Protein AF-D2V8F8-F1 (afdb_monomer)

pLDDT: mean 90.54, std 6.76, range [63.66, 98.12]

Secondary structure (DSSP, 8-state):
-HHHHH-S-TTT-TT-TTTTSSSPPP-----GGGHHHHHHTT--PPPS-SSHHHHHHHHHHHTTTT-TTS-HHHHHHHHHHHHHHHHHHT-SSGGGSPPHHHHHHHHHHHHTT-

InterPro domains:
  IPR011009 Protein kinase-like domain superfamily [SSF56112] (1-107)

Solvent-accessibl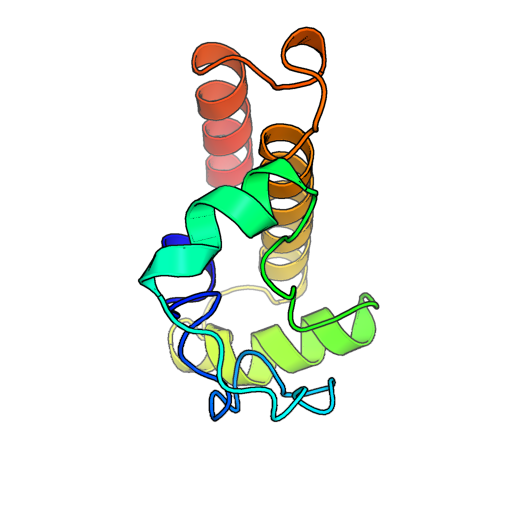e surface area (backbone atoms only — not comparable to full-atom values): 7065 Å² total; per-residue (Å²): 108,67,46,74,74,69,74,45,62,72,76,77,52,78,79,40,63,76,52,39,66,78,39,85,64,73,83,74,83,65,58,78,88,51,45,67,64,39,40,77,73,66,56,72,66,76,71,42,53,90,48,73,68,50,42,49,54,46,40,60,71,73,46,33,84,83,45,76,88,62,56,68,67,58,54,46,53,48,51,52,55,51,49,51,55,51,53,36,63,61,44,92,48,73,88,65,30,70,52,73,67,57,51,51,50,55,54,53,53,50,60,76,70,110

Organism: Naegleria gruberi (NCBI:txid5762)

Sequence (114 aa):
MYELMFEESPYLNHKSQKIYRFITPNTNTENPFNIPTKVVKGLRPTIPFSSLEEQYIWIEEFVLPREPEMDVQIVSNVFSLFIDLMIECWSGKAQERPDFGEISERLGEMLRTL

Mean predicted aligned error: 4.29 Å

Radius of gyration: 15.23 Å; Cα contacts (8 Å, |Δi|>4): 89; chains: 1; bounding box: 34×22×40 Å

Structure (mmCIF, N/CA/C/O backbone):
data_AF-D2V8F8-F1
#
_entry.id   AF-D2V8F8-F1
#
loop_
_atom_site.group_PDB
_atom_site.id
_atom_site.type_symbol
_atom_site.label_atom_id
_atom_site.label_alt_id
_atom_site.label_comp_id
_atom_site.label_asym_id
_atom_site.label_entity_id
_atom_site.label_seq_id
_atom_site.pdbx_PDB_ins_code
_atom_site.Cartn_x
_atom_site.Cartn_y
_atom_site.Cartn_z
_atom_site.occupancy
_atom_site.B_iso_or_equiv
_atom_site.auth_seq_id
_atom_site.auth_comp_id
_atom_site.auth_asym_id
_atom_site.auth_atom_id
_atom_site.pdbx_PDB_model_num
ATOM 1 N N . MET A 1 1 ? -6.043 -7.654 -0.290 1.00 81.44 1 MET A N 1
ATOM 2 C CA . MET A 1 1 ? -5.487 -6.670 -1.245 1.00 81.44 1 MET A CA 1
ATOM 3 C C . MET A 1 1 ? -4.003 -6.451 -1.002 1.00 81.44 1 MET A C 1
ATOM 5 O O . MET A 1 1 ? -3.239 -6.861 -1.854 1.00 81.44 1 MET A O 1
ATOM 9 N N . TYR A 1 2 ? -3.582 -5.943 0.164 1.00 91.25 2 TYR A N 1
ATOM 10 C CA . TYR A 1 2 ? -2.157 -5.709 0.461 1.00 91.25 2 TYR A CA 1
ATOM 11 C C . TYR A 1 2 ? -1.236 -6.914 0.227 1.00 91.25 2 TYR A C 1
ATOM 13 O O . TYR A 1 2 ? -0.286 -6.817 -0.538 1.00 91.25 2 TYR A O 1
ATOM 21 N N . GLU A 1 3 ? -1.528 -8.049 0.872 1.00 86.50 3 GLU A N 1
ATOM 22 C CA . GLU A 1 3 ? -0.680 -9.247 0.791 1.00 86.50 3 GLU A CA 1
ATOM 23 C C . GLU A 1 3 ? -0.543 -9.754 -0.648 1.00 86.50 3 GLU A C 1
ATOM 25 O O . GLU A 1 3 ? 0.526 -10.198 -1.036 1.00 86.50 3 GLU A O 1
ATOM 30 N N . LEU A 1 4 ? -1.594 -9.608 -1.461 1.00 84.88 4 LEU A N 1
ATOM 31 C CA . LEU A 1 4 ? -1.564 -9.981 -2.876 1.00 84.88 4 LEU A CA 1
ATOM 32 C C . LEU A 1 4 ? -0.686 -9.033 -3.699 1.00 84.88 4 LEU A C 1
ATOM 34 O O . LEU A 1 4 ? 0.030 -9.486 -4.578 1.00 84.88 4 LEU A O 1
ATOM 38 N N . MET A 1 5 ? -0.736 -7.730 -3.414 1.00 88.12 5 MET A N 1
ATOM 39 C CA . MET A 1 5 ? 0.022 -6.721 -4.155 1.00 88.12 5 MET A CA 1
ATOM 40 C C . MET A 1 5 ? 1.518 -6.767 -3.833 1.00 88.12 5 MET A C 1
ATOM 42 O O . MET A 1 5 ? 2.360 -6.709 -4.724 1.00 88.12 5 MET A O 1
ATOM 46 N N . PHE A 1 6 ? 1.860 -6.844 -2.547 1.00 90.75 6 PHE A N 1
ATOM 47 C CA . PHE A 1 6 ? 3.252 -6.782 -2.110 1.00 90.75 6 PHE A CA 1
ATOM 48 C C . PHE A 1 6 ? 3.886 -8.158 -1.901 1.00 90.75 6 PHE A C 1
ATOM 50 O O . PHE A 1 6 ? 5.109 -8.223 -1.778 1.00 90.75 6 PHE A O 1
ATOM 57 N N . GLU A 1 7 ? 3.099 -9.239 -1.927 1.00 86.56 7 GLU A N 1
ATOM 58 C CA . GLU A 1 7 ? 3.531 -10.625 -1.668 1.00 86.56 7 GLU A CA 1
ATOM 59 C C . GLU A 1 7 ? 4.184 -10.794 -0.286 1.00 86.56 7 GLU A C 1
ATOM 61 O O . GLU A 1 7 ? 5.115 -11.574 -0.099 1.00 86.56 7 GLU A O 1
ATOM 66 N N . GLU A 1 8 ? 3.723 -10.009 0.688 1.00 87.50 8 GLU A N 1
ATOM 67 C CA . GLU A 1 8 ? 4.360 -9.857 1.993 1.00 87.50 8 GLU A CA 1
ATOM 68 C C . GLU A 1 8 ? 3.338 -9.852 3.129 1.00 87.50 8 GLU A C 1
ATOM 70 O O . GLU A 1 8 ? 2.219 -9.349 2.995 1.00 87.50 8 GLU A O 1
ATOM 75 N N . SER A 1 9 ? 3.759 -10.363 4.289 1.00 85.38 9 SER A N 1
ATOM 76 C CA . SER A 1 9 ? 2.952 -10.354 5.512 1.00 85.38 9 SER A CA 1
ATOM 77 C C . SER A 1 9 ? 2.990 -8.966 6.182 1.00 85.38 9 SER A C 1
ATOM 79 O O . SER A 1 9 ? 4.001 -8.632 6.810 1.00 85.38 9 SER A O 1
ATOM 81 N N . PRO A 1 10 ? 1.896 -8.174 6.144 1.00 79.81 10 PRO A N 1
ATOM 82 C CA . PRO A 1 10 ? 1.893 -6.725 6.412 1.00 79.81 10 PRO A CA 1
ATOM 83 C C . PRO A 1 10 ? 2.366 -6.273 7.802 1.00 79.81 10 PRO A C 1
ATOM 85 O O . PRO A 1 10 ? 2.692 -5.104 7.987 1.00 79.81 10 PRO A O 1
ATOM 88 N N . TYR A 1 11 ? 2.362 -7.168 8.790 1.00 82.94 11 TYR A N 1
ATOM 89 C CA . TYR A 1 11 ? 2.635 -6.836 10.195 1.00 82.94 11 TYR A CA 1
ATOM 90 C C . TYR A 1 11 ? 3.705 -7.714 10.843 1.00 82.94 11 TYR A C 1
ATOM 92 O O . TYR A 1 11 ? 4.055 -7.491 11.997 1.00 82.94 11 TYR A O 1
ATOM 100 N N . LEU A 1 12 ? 4.181 -8.741 10.136 1.00 80.81 12 LEU A N 1
ATOM 101 C CA . LEU A 1 12 ? 5.026 -9.788 10.719 1.00 80.81 12 LEU A CA 1
ATOM 102 C C . LEU A 1 12 ? 6.437 -9.807 10.130 1.00 80.81 12 LEU A C 1
ATOM 104 O O . LEU A 1 12 ? 7.332 -10.408 10.724 1.00 80.81 12 LEU A O 1
ATOM 108 N N . ASN A 1 13 ? 6.662 -9.141 8.993 1.00 82.62 13 ASN A N 1
ATOM 109 C CA . ASN A 1 13 ? 7.948 -9.168 8.307 1.00 82.62 13 ASN A CA 1
ATOM 110 C C . ASN A 1 13 ? 8.712 -7.838 8.389 1.00 82.62 13 ASN A C 1
ATOM 112 O O . ASN A 1 13 ? 8.927 -7.167 7.385 1.00 82.62 13 ASN A O 1
ATOM 116 N N . HIS A 1 14 ? 9.211 -7.489 9.579 1.00 82.38 14 HIS A N 1
ATOM 117 C CA . HIS A 1 14 ? 10.027 -6.279 9.802 1.00 82.38 14 HIS A CA 1
ATOM 118 C C . HIS A 1 14 ? 11.397 -6.285 9.095 1.00 82.38 14 HIS A C 1
ATOM 120 O O . HIS A 1 14 ? 12.125 -5.297 9.152 1.00 82.38 14 HIS A O 1
ATOM 126 N N . LYS A 1 15 ? 11.785 -7.406 8.473 1.00 85.56 15 LYS A N 1
ATOM 127 C CA . LYS A 1 15 ? 13.062 -7.563 7.761 1.00 85.56 15 LYS A CA 1
ATOM 128 C C . LYS A 1 15 ? 12.911 -7.451 6.244 1.00 85.56 15 LYS A C 1
ATOM 130 O O . LYS A 1 15 ? 13.916 -7.570 5.542 1.00 85.56 15 LYS A O 1
ATOM 135 N N . SER A 1 16 ? 11.690 -7.253 5.740 1.00 89.31 16 SER A N 1
ATOM 136 C CA . SER A 1 16 ? 11.444 -7.160 4.304 1.00 89.31 16 SER A CA 1
ATOM 137 C C . SER A 1 16 ? 12.153 -5.942 3.715 1.00 89.31 16 SER A C 1
ATOM 139 O O . SER A 1 16 ? 11.764 -4.800 3.953 1.00 89.31 16 SER A O 1
ATOM 141 N N . GLN A 1 17 ? 13.180 -6.196 2.904 1.00 90.81 17 GLN A N 1
ATOM 142 C CA . GLN A 1 17 ? 13.854 -5.151 2.129 1.00 90.81 17 GLN A CA 1
ATOM 143 C C . GLN A 1 17 ? 12.908 -4.525 1.098 1.00 90.81 17 GLN A C 1
ATOM 145 O O . GLN A 1 17 ? 13.070 -3.362 0.753 1.00 90.81 17 GLN A O 1
ATOM 150 N N . LYS A 1 18 ? 11.891 -5.280 0.658 1.00 91.44 18 LYS A N 1
ATOM 151 C CA . LYS A 1 18 ? 10.854 -4.823 -0.267 1.00 91.44 18 LYS A CA 1
ATOM 152 C C . LYS A 1 18 ? 9.925 -3.808 0.401 1.00 91.44 18 LYS A C 1
ATOM 154 O O . LYS A 1 18 ? 9.660 -2.764 -0.179 1.00 91.44 18 LYS A O 1
ATOM 159 N N . ILE A 1 19 ? 9.450 -4.066 1.622 1.00 92.88 19 ILE A N 1
ATOM 160 C CA . ILE A 1 19 ? 8.531 -3.141 2.316 1.00 92.88 19 ILE A CA 1
ATOM 161 C C . ILE A 1 19 ? 9.253 -1.932 2.913 1.00 92.88 19 ILE A C 1
ATOM 163 O O . ILE A 1 19 ? 8.722 -0.826 2.907 1.00 92.88 19 ILE A O 1
ATOM 167 N N . TYR A 1 20 ? 10.468 -2.125 3.414 1.00 92.25 20 TYR A N 1
ATOM 168 C CA . TYR A 1 20 ? 11.212 -1.100 4.149 1.00 92.25 20 TYR A CA 1
ATOM 169 C C . TYR A 1 20 ? 12.337 -0.470 3.318 1.00 92.25 20 TYR A C 1
ATOM 171 O O . TYR A 1 20 ? 13.302 0.053 3.867 1.00 92.25 20 TYR A O 1
ATOM 179 N N . ARG A 1 21 ? 12.213 -0.495 1.983 1.00 93.88 21 ARG A N 1
ATOM 180 C CA . ARG A 1 21 ? 13.229 0.013 1.046 1.00 93.88 21 ARG A CA 1
ATOM 181 C C . ARG A 1 21 ? 13.593 1.485 1.272 1.00 93.88 21 ARG A C 1
ATOM 183 O O . ARG A 1 21 ? 14.760 1.853 1.122 1.00 93.88 21 ARG A O 1
ATOM 190 N N . PHE A 1 22 ? 12.602 2.307 1.614 1.00 94.31 22 PHE A N 1
ATOM 191 C CA . PHE A 1 22 ? 12.753 3.748 1.871 1.00 94.31 22 PHE A CA 1
ATOM 192 C C . PHE A 1 22 ? 12.391 4.134 3.313 1.00 94.31 22 PHE A C 1
ATOM 194 O O . PHE A 1 22 ? 12.499 5.293 3.702 1.00 94.31 22 PHE A O 1
ATOM 201 N N . ILE A 1 23 ? 11.958 3.164 4.124 1.00 90.62 23 ILE A N 1
ATOM 202 C CA . ILE A 1 23 ? 11.360 3.396 5.439 1.00 90.62 23 ILE A CA 1
ATOM 203 C C . ILE A 1 23 ? 12.164 2.635 6.483 1.00 90.62 23 ILE A C 1
ATOM 205 O O . ILE A 1 23 ? 12.306 1.421 6.393 1.00 90.62 23 ILE A O 1
ATOM 209 N N . THR A 1 24 ? 12.626 3.313 7.529 1.00 85.75 24 THR A N 1
ATOM 210 C CA . THR A 1 24 ? 13.262 2.631 8.662 1.00 85.75 24 THR A CA 1
ATOM 211 C C . THR A 1 24 ? 12.215 1.809 9.424 1.00 85.75 24 THR A C 1
ATOM 213 O O . THR A 1 24 ? 11.263 2.394 9.954 1.00 85.75 24 THR A O 1
ATOM 216 N N . PRO A 1 25 ? 12.354 0.472 9.517 1.00 81.12 25 PRO A N 1
ATOM 217 C CA . PRO A 1 25 ? 11.369 -0.356 10.194 1.00 81.12 25 PRO A CA 1
ATOM 218 C C . PRO A 1 25 ? 11.333 -0.023 11.685 1.00 81.12 25 PRO A C 1
ATOM 220 O O . PRO A 1 25 ? 12.366 0.072 12.350 1.00 81.12 25 PRO A O 1
ATOM 223 N N . ASN A 1 26 ? 10.126 0.107 12.233 1.00 72.44 26 ASN A N 1
ATOM 224 C CA . ASN A 1 26 ? 9.958 0.135 13.678 1.00 72.44 26 ASN A CA 1
ATOM 225 C C . ASN A 1 26 ? 10.219 -1.281 14.212 1.00 72.44 26 ASN A C 1
ATOM 227 O O . ASN A 1 26 ? 9.548 -2.231 13.813 1.00 72.44 26 ASN A O 1
ATOM 231 N N . THR A 1 27 ? 11.207 -1.431 15.092 1.00 67.38 27 THR A N 1
ATOM 232 C CA . THR A 1 27 ? 11.662 -2.728 15.619 1.00 67.38 27 THR A CA 1
ATOM 233 C C . THR A 1 27 ? 10.751 -3.310 16.697 1.00 67.38 27 THR A C 1
ATOM 235 O O . THR A 1 27 ? 11.054 -4.373 17.241 1.00 67.38 27 THR A O 1
ATOM 238 N N . ASN A 1 28 ? 9.634 -2.650 17.013 1.00 65.12 28 ASN A N 1
ATOM 239 C CA . ASN A 1 28 ? 8.648 -3.186 17.940 1.00 65.12 28 ASN A CA 1
ATOM 240 C C . ASN A 1 28 ? 8.040 -4.472 17.375 1.00 65.12 28 ASN A C 1
ATOM 242 O O . ASN A 1 28 ? 7.225 -4.439 16.456 1.00 65.12 28 ASN A O 1
ATOM 246 N N . THR A 1 29 ? 8.428 -5.604 17.961 1.00 63.66 29 THR A N 1
ATOM 247 C CA . THR A 1 29 ? 7.871 -6.922 17.668 1.00 63.66 29 THR A CA 1
ATOM 248 C C . THR A 1 29 ? 6.391 -6.941 18.032 1.00 63.66 29 THR A C 1
ATOM 250 O O . THR A 1 29 ? 5.994 -7.054 19.195 1.00 63.66 29 THR A O 1
ATOM 253 N N . GLU A 1 30 ? 5.545 -6.782 17.020 1.00 71.12 30 GLU A N 1
ATOM 254 C CA . GLU A 1 30 ? 4.104 -6.880 17.188 1.00 71.12 30 GLU A CA 1
ATOM 255 C C . GLU A 1 30 ? 3.726 -8.330 17.529 1.00 71.12 30 GLU A C 1
ATOM 257 O O . GLU A 1 30 ? 4.184 -9.285 16.906 1.00 71.12 30 GLU A O 1
ATOM 262 N N . ASN A 1 31 ? 2.876 -8.513 18.540 1.00 81.00 31 ASN A N 1
ATOM 263 C CA . ASN A 1 31 ? 2.299 -9.818 18.834 1.00 81.00 31 ASN A CA 1
ATOM 264 C C . ASN A 1 31 ? 1.129 -10.063 17.861 1.00 81.00 31 ASN A C 1
ATOM 266 O O . ASN A 1 31 ? 0.177 -9.279 17.890 1.00 81.00 31 ASN A O 1
ATOM 270 N N . PRO A 1 32 ? 1.123 -11.151 17.065 1.00 83.19 32 PRO A N 1
ATOM 271 C CA . PRO A 1 32 ? 0.075 -11.408 16.076 1.00 83.19 32 PRO A CA 1
ATOM 272 C C . PRO A 1 32 ? -1.341 -11.415 16.669 1.00 83.19 32 PRO A C 1
ATOM 274 O O . PRO A 1 32 ? -2.294 -11.003 16.009 1.00 83.19 32 PRO A O 1
ATOM 277 N N . PHE A 1 33 ? -1.489 -11.806 17.938 1.00 86.75 33 PHE A N 1
ATOM 278 C CA . PHE A 1 33 ? -2.782 -11.852 18.620 1.00 86.75 33 PHE A CA 1
ATOM 279 C C . PHE A 1 33 ? -3.378 -10.464 18.905 1.00 86.75 33 PHE A C 1
ATOM 281 O O . PHE A 1 33 ? -4.584 -10.355 19.119 1.00 86.75 33 PHE A O 1
ATOM 288 N N . ASN A 1 34 ? -2.573 -9.393 18.902 1.00 88.25 34 ASN A N 1
ATOM 289 C CA . ASN A 1 34 ? -3.065 -8.031 19.131 1.00 88.25 34 ASN A CA 1
ATOM 290 C C . ASN A 1 34 ? -3.347 -7.247 17.838 1.00 88.25 34 ASN A C 1
ATOM 292 O O . ASN A 1 34 ? -3.988 -6.192 17.910 1.00 88.25 34 ASN A O 1
ATOM 296 N N . ILE A 1 35 ? -2.958 -7.773 16.671 1.00 88.12 35 ILE A N 1
ATOM 297 C CA . ILE A 1 35 ? -3.143 -7.109 15.374 1.00 88.12 35 ILE A CA 1
ATOM 298 C C . ILE A 1 35 ? -4.609 -6.715 15.138 1.00 88.12 35 ILE A C 1
ATOM 300 O O . ILE A 1 35 ? -4.839 -5.533 14.877 1.00 88.12 35 ILE A O 1
ATOM 304 N N . PRO A 1 36 ? -5.626 -7.594 15.302 1.00 89.62 36 PRO A N 1
ATOM 305 C CA . PRO A 1 36 ? -7.015 -7.202 15.050 1.00 89.62 36 PRO A CA 1
ATOM 306 C C . PRO A 1 36 ? -7.447 -5.992 15.886 1.00 89.62 36 PRO A C 1
ATOM 308 O O . PRO A 1 36 ? -8.061 -5.057 15.375 1.00 89.62 36 PRO A O 1
ATOM 311 N N . THR A 1 37 ? -7.053 -5.955 17.163 1.00 90.75 37 THR A N 1
ATOM 312 C CA . THR A 1 37 ? -7.383 -4.831 18.052 1.00 90.75 37 THR A CA 1
ATOM 313 C C . THR A 1 37 ? -6.696 -3.532 17.640 1.00 90.75 37 THR A C 1
ATOM 315 O O . THR A 1 37 ? -7.286 -2.460 17.767 1.00 90.75 37 THR A O 1
ATOM 318 N N . LYS A 1 38 ? -5.470 -3.602 17.114 1.00 88.69 38 LYS A N 1
ATOM 319 C CA . LYS A 1 38 ? -4.750 -2.434 16.601 1.00 88.69 38 LYS A CA 1
ATOM 320 C C . LYS A 1 38 ? -5.321 -1.956 15.271 1.00 88.69 38 LYS A C 1
ATOM 322 O O . LYS A 1 38 ? -5.439 -0.751 15.073 1.00 88.69 38 LYS A O 1
ATOM 327 N N . VAL A 1 39 ? -5.745 -2.869 14.398 1.00 89.88 39 VAL A N 1
ATOM 328 C CA . VAL A 1 39 ? -6.413 -2.534 13.130 1.00 89.88 39 VAL A CA 1
ATOM 329 C C . VAL A 1 39 ? -7.718 -1.788 13.392 1.00 89.88 39 VAL A C 1
ATOM 331 O O . VAL A 1 39 ? -7.961 -0.746 12.782 1.00 89.88 39 VAL A O 1
ATOM 334 N N . VAL A 1 40 ? -8.520 -2.232 14.363 1.00 87.44 40 VAL A N 1
ATOM 335 C CA . VAL A 1 40 ? -9.721 -1.490 14.791 1.00 87.44 40 VAL A CA 1
ATOM 336 C C . VAL A 1 40 ? -9.367 -0.079 15.288 1.00 87.44 40 VAL A C 1
ATOM 338 O O . VAL A 1 40 ? -10.119 0.859 15.045 1.00 87.44 40 VAL A O 1
ATOM 341 N N . LYS A 1 41 ? -8.194 0.102 15.907 1.00 89.69 41 LYS A N 1
ATOM 342 C CA . LYS A 1 41 ? -7.666 1.406 16.354 1.00 89.69 41 LYS A CA 1
ATOM 343 C C . LYS A 1 41 ? -6.987 2.236 15.255 1.00 89.69 41 LYS A C 1
ATOM 345 O O . LYS A 1 41 ? -6.452 3.297 15.555 1.00 89.69 41 LYS A O 1
ATOM 350 N N . GLY A 1 42 ? -6.999 1.775 14.007 1.00 88.62 42 GLY A N 1
ATOM 351 C CA . GLY A 1 42 ? -6.444 2.513 12.870 1.00 88.62 42 GLY A CA 1
ATOM 352 C C . GLY A 1 42 ? -5.058 2.065 12.41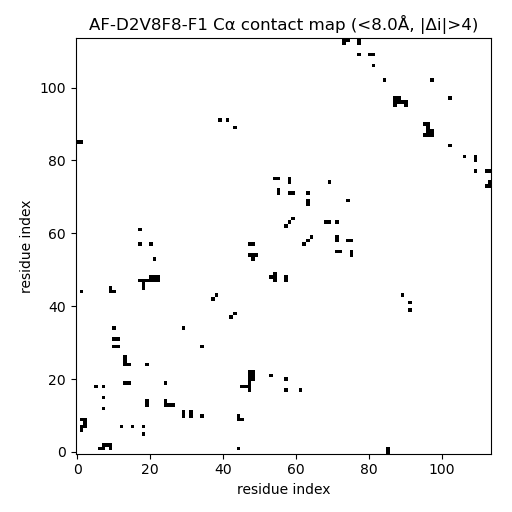0 1.00 88.62 42 GLY A C 1
ATOM 353 O O . GLY A 1 42 ? -4.539 2.654 11.470 1.00 88.62 42 GLY A O 1
ATOM 354 N N . LEU A 1 43 ? -4.462 1.014 12.991 1.00 90.06 43 LEU A N 1
ATOM 355 C CA . LEU A 1 43 ? -3.226 0.442 12.442 1.00 90.06 43 LEU A CA 1
ATOM 356 C C . LEU A 1 43 ? -3.476 -0.064 11.016 1.00 90.06 43 LEU A C 1
ATOM 358 O O . LEU A 1 43 ? -4.418 -0.827 10.778 1.00 90.06 43 LEU A O 1
ATOM 362 N N . ARG A 1 44 ? -2.623 0.328 10.072 1.00 91.50 44 ARG A N 1
ATOM 363 C CA . ARG A 1 44 ? -2.649 -0.128 8.678 1.00 91.50 44 ARG A CA 1
ATOM 364 C C . ARG A 1 44 ? -1.268 -0.634 8.262 1.00 91.50 44 ARG A C 1
ATOM 366 O O . ARG A 1 44 ? -0.284 -0.248 8.894 1.00 91.50 44 ARG A O 1
ATOM 373 N N . PRO A 1 45 ? -1.192 -1.530 7.267 1.00 90.81 45 PRO A N 1
ATOM 374 C CA . PRO A 1 45 ? 0.082 -1.953 6.701 1.00 90.81 45 PRO A CA 1
ATOM 375 C C . PRO A 1 45 ? 0.872 -0.774 6.129 1.00 90.81 45 PRO A C 1
ATOM 377 O O . PRO A 1 45 ? 0.287 0.200 5.656 1.00 90.81 45 PRO A O 1
ATOM 380 N N . THR A 1 46 ? 2.196 -0.886 6.124 1.00 91.69 46 THR A N 1
ATOM 381 C CA . THR A 1 46 ? 3.083 0.118 5.526 1.00 91.69 46 THR A CA 1
ATOM 382 C C . THR A 1 46 ? 3.066 0.014 4.002 1.00 91.69 46 THR A C 1
ATOM 384 O O . THR A 1 46 ? 3.319 -1.060 3.464 1.00 91.69 46 THR A O 1
ATOM 387 N N . ILE A 1 47 ? 2.815 1.118 3.298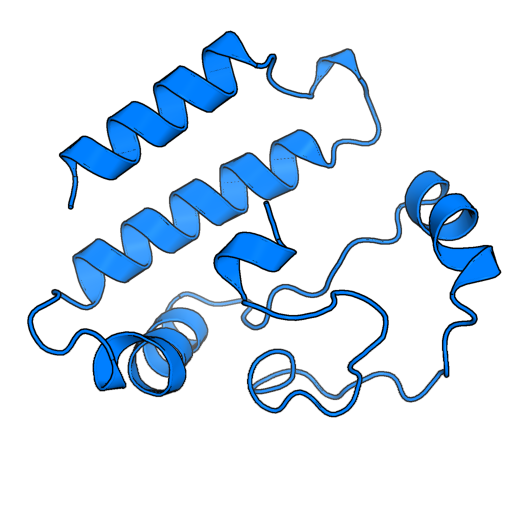 1.00 94.50 47 ILE A N 1
ATOM 388 C CA . ILE A 1 47 ? 3.080 1.212 1.855 1.00 94.50 47 ILE A CA 1
ATOM 389 C C . ILE A 1 47 ? 4.566 1.575 1.688 1.00 94.50 47 ILE A C 1
ATOM 391 O O . ILE A 1 47 ? 5.018 2.472 2.399 1.00 94.50 47 ILE A O 1
ATOM 395 N N . PRO A 1 48 ? 5.343 0.892 0.824 1.00 93.81 48 PRO A N 1
ATOM 396 C CA . PRO A 1 48 ? 6.808 0.993 0.842 1.00 93.81 48 PRO A CA 1
ATOM 397 C C . PRO A 1 48 ? 7.383 2.355 0.442 1.00 93.81 48 PRO A C 1
ATOM 399 O O . PRO A 1 48 ? 8.548 2.622 0.720 1.00 93.81 48 PRO A O 1
ATOM 402 N N . PHE A 1 49 ? 6.582 3.187 -0.219 1.00 94.88 49 PHE A N 1
ATOM 403 C CA . PHE A 1 49 ? 6.967 4.456 -0.824 1.00 94.88 49 PHE A CA 1
ATOM 404 C C . PHE A 1 49 ? 5.925 5.537 -0.521 1.00 94.88 49 PHE A C 1
ATOM 406 O O . PHE A 1 49 ? 4.759 5.252 -0.239 1.00 94.88 49 PHE A O 1
ATOM 413 N N . SER A 1 50 ? 6.368 6.787 -0.582 1.00 93.75 50 SER A N 1
ATOM 414 C CA . SER A 1 50 ? 5.588 7.991 -0.278 1.00 93.75 50 SER A CA 1
ATOM 415 C C . SER A 1 50 ? 5.569 9.007 -1.421 1.00 93.75 50 SER A C 1
ATOM 417 O O . SER A 1 50 ? 4.774 9.947 -1.397 1.00 93.75 50 SER A O 1
ATOM 419 N N . SER A 1 51 ? 6.423 8.815 -2.429 1.00 95.69 51 SER A N 1
ATOM 420 C CA . SER A 1 51 ? 6.499 9.647 -3.625 1.00 95.69 51 SER A CA 1
ATOM 421 C C . SER A 1 51 ? 6.452 8.800 -4.894 1.00 95.69 51 SER A C 1
ATOM 423 O O . SER A 1 51 ? 6.758 7.607 -4.885 1.00 95.69 51 SER A O 1
ATOM 425 N N . LEU A 1 52 ? 6.097 9.442 -6.007 1.00 94.62 52 LEU A N 1
ATOM 426 C CA . LEU A 1 52 ? 6.086 8.799 -7.319 1.00 94.62 52 LEU A CA 1
ATOM 427 C C . LEU A 1 52 ? 7.494 8.337 -7.744 1.00 94.62 52 LEU A C 1
ATOM 429 O O . LEU A 1 52 ? 7.639 7.297 -8.375 1.00 94.62 52 LEU A O 1
ATOM 433 N N . GLU A 1 53 ? 8.535 9.080 -7.362 1.00 96.06 53 GLU A N 1
ATOM 434 C CA . GLU A 1 53 ? 9.932 8.715 -7.627 1.00 96.06 53 GLU A CA 1
ATOM 435 C C . GLU A 1 53 ? 10.333 7.437 -6.880 1.00 96.06 53 GLU A C 1
ATOM 437 O O . GLU A 1 53 ? 10.859 6.503 -7.482 1.00 96.06 53 GLU A O 1
ATOM 442 N N . GLU A 1 54 ? 10.012 7.351 -5.585 1.00 96.94 54 GLU A N 1
ATOM 443 C CA . GLU A 1 54 ? 10.236 6.138 -4.789 1.00 96.94 54 GLU A CA 1
ATOM 444 C C . GLU A 1 54 ? 9.453 4.945 -5.348 1.00 96.94 54 GLU A C 1
ATOM 446 O O . GLU A 1 54 ? 9.968 3.828 -5.383 1.00 96.94 54 GLU A O 1
ATOM 451 N N . GLN A 1 55 ? 8.226 5.179 -5.822 1.00 96.31 55 GLN A N 1
ATOM 452 C CA . GLN A 1 55 ? 7.401 4.158 -6.460 1.00 96.31 55 GLN A CA 1
ATOM 453 C C . GLN A 1 55 ? 8.051 3.609 -7.736 1.00 96.31 55 GLN A C 1
ATOM 455 O O . GLN A 1 55 ? 8.081 2.391 -7.912 1.00 96.31 55 GLN A O 1
ATOM 460 N N . TYR A 1 56 ? 8.603 4.464 -8.603 1.00 96.31 56 TYR A N 1
ATOM 461 C CA . TYR A 1 56 ? 9.314 4.000 -9.799 1.00 96.31 56 TYR A CA 1
ATOM 462 C C . TYR A 1 56 ? 10.522 3.143 -9.447 1.00 96.31 56 TYR A C 1
ATOM 464 O O . TYR A 1 56 ? 10.622 2.020 -9.934 1.00 96.31 56 TYR A O 1
ATOM 472 N N . ILE A 1 57 ? 11.378 3.624 -8.541 1.00 96.38 57 ILE A N 1
ATOM 473 C CA . ILE A 1 57 ? 12.555 2.872 -8.084 1.00 96.38 57 ILE A CA 1
ATOM 474 C C . ILE A 1 57 ? 12.122 1.512 -7.521 1.00 96.38 57 ILE A C 1
ATOM 476 O O . ILE A 1 57 ? 12.724 0.483 -7.816 1.00 96.38 57 ILE A O 1
ATOM 480 N N . TRP A 1 58 ? 11.043 1.481 -6.738 1.00 96.00 58 TRP A N 1
ATOM 481 C CA . TRP A 1 58 ? 10.513 0.241 -6.180 1.00 96.00 58 TRP A CA 1
ATOM 482 C C . TRP A 1 58 ? 10.042 -0.745 -7.258 1.00 96.00 58 TRP A C 1
ATOM 484 O O . TRP A 1 58 ? 10.314 -1.943 -7.166 1.00 96.00 58 TRP A O 1
ATOM 494 N N . ILE A 1 59 ? 9.332 -0.257 -8.278 1.00 95.31 59 ILE A N 1
ATOM 495 C CA . ILE A 1 59 ? 8.839 -1.073 -9.396 1.00 95.31 59 ILE A CA 1
ATOM 496 C C . ILE A 1 59 ? 10.012 -1.638 -10.201 1.00 95.31 59 ILE A C 1
ATOM 498 O O . ILE A 1 59 ? 10.033 -2.835 -10.497 1.00 95.31 59 ILE A O 1
ATOM 502 N N . GLU A 1 60 ? 11.008 -0.811 -10.502 1.00 95.00 60 GLU A N 1
ATOM 503 C CA . GLU A 1 60 ? 12.222 -1.229 -11.206 1.00 95.00 60 GLU A CA 1
ATOM 504 C C . GLU A 1 60 ? 13.011 -2.289 -10.428 1.00 95.00 60 GLU A C 1
ATOM 506 O O . GLU A 1 60 ? 13.510 -3.242 -11.022 1.00 95.00 60 GLU A O 1
ATOM 511 N N . GLU A 1 61 ? 13.101 -2.165 -9.101 1.00 95.44 61 GLU A N 1
ATOM 512 C CA . GLU A 1 61 ? 13.855 -3.101 -8.260 1.00 95.44 61 GLU A CA 1
ATOM 513 C C . GLU A 1 61 ? 13.113 -4.422 -7.997 1.00 95.44 61 GLU A C 1
ATOM 515 O O . GLU A 1 61 ? 13.746 -5.480 -7.935 1.00 95.44 61 GLU A O 1
ATOM 520 N N . PHE A 1 62 ? 11.788 -4.390 -7.809 1.00 93.94 62 PHE A N 1
ATOM 521 C CA . PHE A 1 62 ? 11.039 -5.535 -7.267 1.00 93.94 62 PHE A CA 1
ATOM 522 C C . PHE A 1 62 ? 9.960 -6.115 -8.188 1.00 93.94 62 PHE A C 1
ATOM 524 O O . PHE A 1 62 ? 9.481 -7.217 -7.901 1.00 93.94 62 PHE A O 1
ATOM 531 N N . VAL A 1 63 ? 9.574 -5.423 -9.264 1.00 92.75 63 VAL A N 1
ATOM 532 C CA . VAL A 1 63 ? 8.515 -5.867 -10.192 1.00 92.75 63 VAL A CA 1
ATOM 533 C C . VAL A 1 63 ? 9.092 -6.201 -11.565 1.00 92.75 63 VAL A C 1
ATOM 535 O O . VAL A 1 63 ? 9.011 -7.353 -11.992 1.00 92.75 63 VAL A O 1
ATOM 538 N N . LEU A 1 64 ? 9.738 -5.237 -12.228 1.00 92.81 64 LEU A N 1
ATOM 539 C CA . LEU A 1 64 ? 10.247 -5.402 -13.597 1.00 92.81 64 LEU A CA 1
ATOM 540 C C . LEU A 1 64 ? 11.244 -6.557 -13.794 1.00 92.81 64 LEU A C 1
ATOM 542 O O . LEU A 1 64 ? 11.218 -7.153 -14.868 1.00 92.81 64 LEU A O 1
ATOM 546 N N . PRO A 1 65 ? 12.072 -6.974 -12.811 1.00 94.38 65 PRO A N 1
ATOM 547 C CA . PRO A 1 65 ? 12.936 -8.140 -12.995 1.00 94.38 65 PRO A CA 1
ATOM 548 C C . PRO A 1 65 ? 12.169 -9.441 -13.264 1.00 94.38 65 PRO A C 1
ATOM 550 O O . PRO A 1 65 ? 12.752 -10.396 -13.773 1.00 94.38 65 PRO A O 1
ATOM 553 N N . ARG A 1 66 ? 10.881 -9.498 -12.902 1.00 90.12 66 ARG A N 1
ATOM 554 C CA . ARG A 1 66 ? 9.990 -10.628 -13.195 1.00 90.12 66 ARG A CA 1
ATOM 555 C C . ARG A 1 66 ? 9.166 -10.412 -14.461 1.00 90.12 66 ARG A C 1
ATOM 557 O O . ARG A 1 66 ? 8.770 -11.389 -15.078 1.00 90.12 66 ARG A O 1
ATOM 564 N N . GLU A 1 67 ? 8.949 -9.157 -14.843 1.00 88.50 67 GLU A N 1
ATOM 565 C CA . GLU A 1 67 ? 8.057 -8.749 -15.929 1.00 88.50 67 GLU A CA 1
ATOM 566 C C . GLU A 1 67 ? 8.715 -7.642 -16.783 1.00 88.50 67 GLU A C 1
ATOM 568 O O . GLU A 1 67 ? 8.293 -6.483 -16.751 1.00 88.50 67 GLU A O 1
ATOM 573 N N . PRO A 1 68 ? 9.794 -7.963 -17.523 1.00 88.75 68 PRO A N 1
ATOM 574 C CA . PRO A 1 68 ? 10.656 -6.963 -18.158 1.00 88.75 68 PRO A CA 1
ATOM 575 C C . PRO A 1 68 ? 10.030 -6.281 -19.381 1.00 88.75 68 PRO A C 1
ATOM 577 O O . PRO A 1 68 ? 10.554 -5.276 -19.851 1.00 88.75 68 PRO A O 1
ATOM 580 N N . GLU A 1 69 ? 8.945 -6.836 -19.923 1.00 91.00 69 GLU A N 1
ATOM 581 C CA . GLU A 1 69 ? 8.254 -6.292 -21.099 1.00 91.00 69 GLU A CA 1
ATOM 582 C C . GLU A 1 69 ? 7.268 -5.171 -20.744 1.00 91.00 69 GLU A C 1
ATOM 584 O O . GLU A 1 69 ? 6.762 -4.491 -21.637 1.00 91.00 69 GLU A O 1
ATOM 589 N N . MET A 1 70 ? 6.988 -4.966 -19.454 1.00 89.06 70 MET A N 1
ATOM 590 C CA . MET A 1 70 ? 6.033 -3.958 -19.015 1.00 89.06 70 MET A CA 1
ATOM 591 C C . MET A 1 70 ? 6.633 -2.552 -18.990 1.00 89.06 70 MET A C 1
ATOM 593 O O . MET A 1 70 ? 7.755 -2.326 -18.538 1.00 89.06 70 MET A O 1
ATOM 597 N N . ASP A 1 71 ? 5.829 -1.579 -19.416 1.00 91.75 71 ASP A N 1
ATOM 598 C CA . ASP A 1 71 ? 6.170 -0.166 -19.314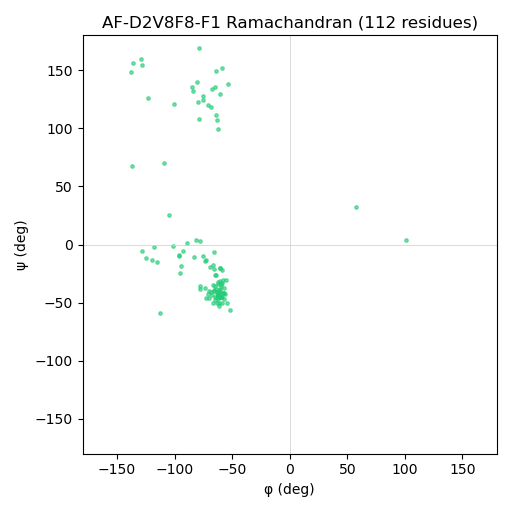 1.00 91.75 71 ASP A CA 1
ATOM 599 C C . ASP A 1 71 ? 6.024 0.323 -17.863 1.00 91.75 71 ASP A C 1
ATOM 601 O O . ASP A 1 71 ? 4.962 0.215 -17.242 1.00 91.75 71 ASP A O 1
ATOM 605 N N . VAL A 1 72 ? 7.102 0.889 -17.318 1.00 91.94 72 VAL A N 1
ATOM 606 C CA . VAL A 1 72 ? 7.174 1.334 -15.919 1.00 91.94 72 VAL A CA 1
ATOM 607 C C . VAL A 1 72 ? 6.144 2.414 -15.577 1.00 91.94 72 VAL A C 1
ATOM 609 O O . VAL A 1 72 ? 5.638 2.445 -14.454 1.00 91.94 72 VAL A O 1
ATOM 612 N N . GLN A 1 73 ? 5.776 3.269 -16.535 1.00 92.44 73 GLN A N 1
ATOM 613 C CA . GLN A 1 73 ? 4.762 4.303 -16.345 1.00 92.44 73 GLN A CA 1
ATOM 614 C C . GLN A 1 73 ? 3.368 3.681 -16.243 1.00 92.44 73 GLN A C 1
ATOM 616 O O . GLN A 1 73 ? 2.592 4.074 -15.368 1.00 92.44 73 GLN A O 1
ATOM 621 N N . ILE A 1 74 ? 3.057 2.701 -17.098 1.00 92.19 74 ILE A N 1
ATOM 622 C CA . ILE A 1 74 ? 1.781 1.971 -17.056 1.00 92.19 74 ILE A CA 1
ATOM 623 C C . ILE A 1 74 ? 1.653 1.214 -15.732 1.00 92.19 74 ILE A C 1
ATOM 625 O O . ILE A 1 74 ? 0.657 1.378 -15.023 1.00 92.19 74 ILE A O 1
ATOM 629 N N . VAL A 1 75 ? 2.684 0.450 -15.354 1.00 93.06 75 VAL A N 1
ATOM 630 C CA . VAL A 1 75 ? 2.704 -0.306 -14.091 1.00 93.06 75 VAL A CA 1
ATOM 631 C C . VAL A 1 75 ? 2.540 0.633 -12.901 1.00 93.06 75 VAL A C 1
ATOM 633 O O . VAL A 1 75 ? 1.732 0.366 -12.014 1.00 93.06 75 VAL A O 1
ATOM 636 N N . SER A 1 76 ? 3.253 1.761 -12.894 1.00 94.62 76 SER A N 1
ATOM 637 C CA . SER A 1 76 ? 3.156 2.751 -11.822 1.00 94.62 76 SER A CA 1
ATOM 638 C C . SER A 1 76 ? 1.745 3.324 -11.696 1.00 94.62 76 SER A C 1
ATOM 640 O O . SER A 1 76 ? 1.184 3.338 -10.602 1.00 94.62 76 SER A O 1
ATOM 642 N N . ASN A 1 77 ? 1.107 3.687 -12.809 1.00 94.62 77 ASN A N 1
ATOM 643 C CA . ASN A 1 77 ? -0.266 4.189 -12.781 1.00 94.62 77 ASN A CA 1
ATOM 644 C C . ASN A 1 77 ? -1.239 3.155 -12.192 1.00 94.62 77 ASN A C 1
ATOM 646 O O . ASN A 1 77 ? -2.052 3.492 -11.331 1.00 94.62 77 ASN A O 1
ATOM 650 N N . VAL A 1 78 ? -1.131 1.888 -12.605 1.00 94.38 78 VAL A N 1
ATOM 651 C CA . VAL A 1 78 ? -1.968 0.800 -12.071 1.00 94.38 78 VAL A CA 1
ATOM 652 C C . VAL A 1 78 ? -1.711 0.580 -10.579 1.00 94.38 78 VAL A C 1
ATOM 654 O O . VAL A 1 78 ? -2.658 0.414 -9.810 1.00 94.38 78 VAL A O 1
ATOM 657 N N . PHE A 1 79 ? -0.452 0.637 -10.143 1.00 93.94 79 PHE A N 1
ATOM 658 C CA . PHE A 1 79 ? -0.082 0.536 -8.730 1.00 93.94 79 PHE A CA 1
ATOM 659 C C . PHE A 1 79 ? -0.714 1.647 -7.890 1.00 93.94 79 PHE A C 1
ATOM 661 O O . PHE A 1 79 ? -1.272 1.355 -6.832 1.00 93.94 79 PHE A O 1
ATOM 668 N N . SER A 1 80 ? -0.669 2.895 -8.359 1.00 95.0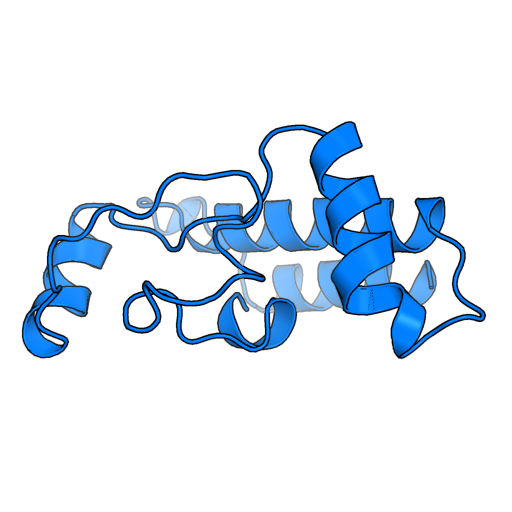0 80 SER A N 1
ATOM 669 C CA . SER A 1 80 ? -1.278 4.027 -7.653 1.00 95.00 80 SER A CA 1
ATOM 670 C C . SER A 1 80 ? -2.793 3.851 -7.529 1.00 95.00 80 SER A C 1
ATOM 672 O O . SER A 1 80 ? -3.322 3.921 -6.423 1.00 95.00 80 SER A O 1
ATOM 674 N N . LEU A 1 81 ? -3.478 3.489 -8.620 1.00 95.50 81 LEU A N 1
ATOM 675 C CA . LEU A 1 81 ? -4.925 3.238 -8.607 1.00 95.50 81 LEU A CA 1
ATOM 676 C C . LEU A 1 81 ? -5.319 2.091 -7.663 1.00 95.50 81 LEU A C 1
ATOM 678 O O . LEU A 1 81 ? -6.325 2.175 -6.952 1.00 95.50 81 LEU A O 1
ATOM 682 N N . PHE A 1 82 ? -4.530 1.016 -7.640 1.00 95.69 82 PHE A N 1
ATOM 683 C CA . PHE A 1 82 ? -4.770 -0.116 -6.750 1.00 95.69 82 PHE A CA 1
ATOM 684 C C . PHE A 1 82 ? -4.538 0.257 -5.280 1.00 95.69 82 PHE A C 1
ATOM 686 O O . PHE A 1 82 ? -5.309 -0.159 -4.410 1.00 95.69 82 PHE A O 1
ATOM 693 N N . ILE A 1 83 ? -3.492 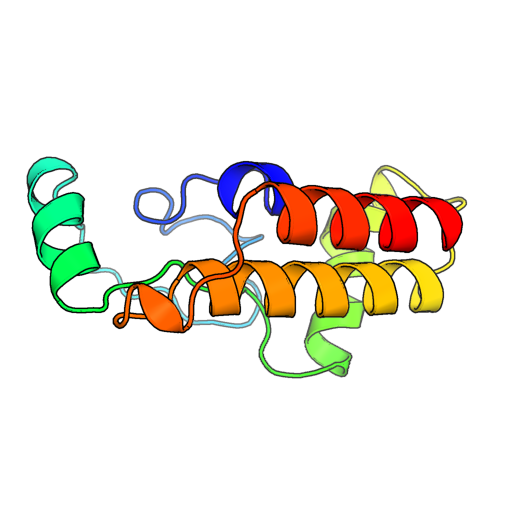1.039 -4.990 1.00 95.50 83 ILE A N 1
ATOM 694 C CA . ILE A 1 83 ? -3.201 1.539 -3.640 1.00 95.50 83 ILE A CA 1
ATOM 695 C C . ILE A 1 83 ? -4.326 2.442 -3.148 1.00 95.50 83 ILE A C 1
ATOM 697 O O . ILE A 1 83 ? -4.781 2.253 -2.020 1.00 95.50 83 ILE A O 1
ATOM 701 N N . ASP A 1 84 ? -4.811 3.355 -3.985 1.00 95.69 84 ASP A N 1
ATOM 702 C CA . ASP A 1 84 ? -5.914 4.249 -3.637 1.00 95.69 84 ASP A CA 1
ATOM 703 C C . ASP A 1 84 ? -7.170 3.444 -3.275 1.00 95.69 84 ASP A C 1
ATOM 705 O O . ASP A 1 84 ? -7.704 3.582 -2.171 1.00 95.69 84 ASP A O 1
ATOM 709 N N . LEU A 1 85 ? -7.561 2.487 -4.127 1.00 96.81 85 LEU A N 1
ATOM 710 C CA . LEU A 1 85 ? -8.680 1.577 -3.855 1.00 96.81 85 LEU A CA 1
ATOM 711 C C . LEU A 1 85 ? -8.482 0.780 -2.552 1.00 96.81 85 LEU A C 1
ATOM 713 O O . LEU A 1 85 ? -9.410 0.607 -1.757 1.00 96.81 85 LEU A O 1
ATOM 717 N N . MET A 1 86 ? -7.266 0.291 -2.307 1.00 95.00 86 MET A N 1
ATOM 718 C CA . MET A 1 86 ? -6.927 -0.429 -1.081 1.00 95.00 86 MET A CA 1
ATOM 719 C C . MET A 1 86 ? -7.061 0.462 0.166 1.00 95.00 86 MET A C 1
ATOM 721 O O . MET A 1 86 ? -7.579 -0.006 1.184 1.00 95.00 86 MET A O 1
ATOM 725 N N . ILE A 1 87 ? -6.620 1.722 0.106 1.00 94.81 87 ILE A N 1
ATOM 726 C CA . ILE A 1 87 ? -6.740 2.695 1.203 1.00 94.81 87 ILE A CA 1
ATOM 727 C C . ILE A 1 87 ? -8.212 3.034 1.469 1.00 94.81 87 ILE A C 1
ATOM 729 O O . ILE A 1 87 ? -8.622 3.116 2.629 1.00 94.81 87 ILE A O 1
ATOM 733 N N . GLU A 1 88 ? -9.035 3.168 0.433 1.00 95.56 88 GLU A N 1
ATOM 734 C CA . GLU A 1 88 ? -10.478 3.396 0.587 1.00 95.56 88 GLU A CA 1
ATOM 735 C C . GLU A 1 88 ? -11.164 2.226 1.310 1.00 95.56 88 GLU A C 1
ATOM 737 O O . GLU A 1 88 ? -11.912 2.420 2.275 1.00 95.56 88 GLU A O 1
ATOM 742 N N . CYS A 1 89 ? -10.809 0.987 0.949 1.00 94.56 89 CYS A N 1
ATOM 743 C CA . CYS A 1 89 ? -11.283 -0.219 1.639 1.00 94.56 89 CYS A CA 1
ATOM 744 C C . CYS A 1 89 ? -10.914 -0.237 3.136 1.00 94.56 89 CYS A C 1
ATOM 746 O O . CYS A 1 89 ? -11.538 -0.935 3.942 1.00 94.56 89 CYS A O 1
ATOM 748 N N . TRP A 1 90 ? -9.894 0.525 3.528 1.00 93.62 90 TRP A N 1
ATOM 749 C CA . TRP A 1 90 ? -9.407 0.636 4.897 1.00 93.62 90 TRP A CA 1
ATOM 750 C C . TRP A 1 90 ? -10.077 1.733 5.724 1.00 93.62 90 TRP A C 1
ATOM 752 O O . TRP A 1 90 ? -9.706 1.879 6.902 1.00 93.62 90 TRP A O 1
ATOM 762 N N . SER A 1 91 ? -11.048 2.476 5.176 1.00 92.12 91 SER A N 1
ATOM 763 C CA . SER A 1 91 ? -11.709 3.553 5.920 1.00 92.12 91 SER A CA 1
ATOM 764 C C . SER A 1 91 ? -12.260 3.055 7.262 1.00 92.12 91 SER A C 1
ATOM 766 O O . SER A 1 91 ? -12.829 1.965 7.386 1.00 92.12 91 SER A O 1
ATOM 768 N N . GLY A 1 92 ? -12.090 3.858 8.314 1.00 89.12 92 GLY A N 1
ATOM 769 C CA . GLY A 1 92 ? -12.684 3.586 9.626 1.00 89.12 92 GLY A CA 1
ATOM 770 C C . GLY A 1 92 ? -14.214 3.650 9.612 1.00 89.12 92 GLY A C 1
ATOM 771 O O . GLY A 1 92 ? -14.859 3.051 10.471 1.00 89.12 92 GLY A O 1
ATOM 772 N N . LYS A 1 93 ? -14.796 4.330 8.622 1.00 91.12 93 LYS A N 1
ATOM 773 C CA . LYS A 1 93 ? -16.237 4.493 8.447 1.00 91.12 93 LYS A CA 1
ATOM 774 C C . LYS A 1 93 ? -16.732 3.525 7.381 1.00 91.12 93 LYS A C 1
ATOM 776 O O . LYS A 1 93 ? -16.282 3.565 6.244 1.00 91.12 93 LYS A O 1
ATOM 781 N N . ALA A 1 94 ? -17.666 2.653 7.750 1.00 91.81 94 ALA A N 1
ATOM 782 C CA . ALA A 1 94 ? -18.156 1.601 6.859 1.00 91.81 94 ALA A CA 1
ATOM 783 C C . ALA A 1 94 ? -18.78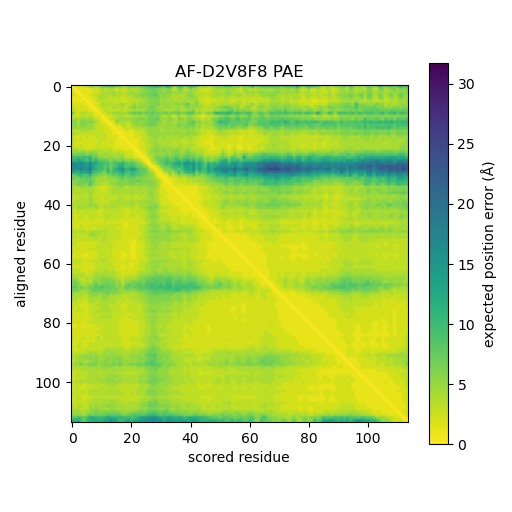1 2.154 5.568 1.00 91.81 94 ALA A C 1
ATOM 785 O O . ALA A 1 94 ? -18.590 1.574 4.511 1.00 91.81 94 ALA A O 1
ATOM 786 N N . GLN A 1 95 ? -19.470 3.291 5.654 1.00 95.06 95 GLN A N 1
ATOM 787 C CA . GLN A 1 95 ? -20.133 3.956 4.532 1.00 95.06 95 GLN A CA 1
ATOM 788 C C . GLN A 1 95 ? -19.184 4.642 3.538 1.00 95.06 95 GLN A C 1
ATOM 790 O O . GLN A 1 95 ? -19.629 5.058 2.480 1.00 95.06 95 GLN A O 1
ATOM 795 N N . GLU A 1 96 ? -17.909 4.819 3.896 1.00 94.94 96 GLU A N 1
ATOM 796 C CA . GLU A 1 96 ? -16.880 5.343 2.985 1.00 94.94 96 GLU A CA 1
ATOM 797 C C . GLU A 1 96 ? -16.133 4.211 2.267 1.00 94.94 96 GLU A C 1
ATOM 799 O O . GLU A 1 96 ? -15.276 4.481 1.435 1.00 94.94 96 GLU A O 1
ATOM 804 N N . ARG A 1 97 ? -16.410 2.946 2.617 1.00 96.31 97 ARG A N 1
ATOM 805 C CA . ARG A 1 97 ? -15.792 1.800 1.952 1.00 96.31 97 ARG A CA 1
ATOM 806 C C . ARG A 1 97 ? -16.591 1.468 0.694 1.00 96.31 97 ARG A C 1
ATOM 808 O O . ARG A 1 97 ? -17.818 1.379 0.799 1.00 96.31 97 ARG A O 1
ATOM 815 N N . PRO A 1 98 ? -15.921 1.215 -0.437 1.00 97.62 98 PRO A N 1
ATOM 816 C CA . PRO A 1 98 ? -16.597 0.746 -1.634 1.00 97.62 98 PRO A CA 1
ATOM 817 C C . PRO A 1 98 ? -17.216 -0.631 -1.380 1.00 97.62 98 PRO A C 1
ATOM 819 O O . PRO A 1 98 ? -16.704 -1.432 -0.584 1.00 97.62 98 PRO A O 1
ATOM 822 N N . ASP A 1 99 ? -18.326 -0.915 -2.054 1.00 97.50 99 ASP A N 1
ATOM 823 C CA . ASP A 1 99 ? -18.891 -2.259 -2.058 1.00 97.50 99 ASP A CA 1
ATOM 824 C C . ASP A 1 99 ? -18.127 -3.187 -3.020 1.00 97.50 99 ASP A C 1
ATOM 826 O O . ASP A 1 99 ? -17.274 -2.771 -3.803 1.00 97.50 99 ASP A O 1
ATOM 830 N N . PHE A 1 100 ? -18.406 -4.489 -2.951 1.00 96.75 100 PHE A N 1
ATOM 831 C CA . PHE A 1 100 ? -17.701 -5.463 -3.787 1.00 96.75 100 PHE A CA 1
ATOM 832 C C . PHE A 1 100 ? -17.970 -5.302 -5.289 1.00 96.75 100 PHE A C 1
ATOM 834 O O . PHE A 1 100 ? -17.117 -5.704 -6.085 1.00 96.75 100 PHE A O 1
ATOM 841 N N . GLY A 1 101 ? -19.122 -4.751 -5.681 1.00 98.12 101 GLY A N 1
ATOM 842 C CA . GLY A 1 101 ? -19.436 -4.452 -7.076 1.00 98.12 101 GLY A CA 1
ATOM 843 C C . GLY A 1 101 ? -18.515 -3.360 -7.604 1.00 98.12 101 GLY A C 1
ATOM 844 O O . GLY A 1 101 ? -17.831 -3.578 -8.602 1.00 98.12 101 GLY A O 1
ATOM 845 N N . GLU A 1 102 ? -18.407 -2.258 -6.863 1.00 97.81 102 GLU A N 1
ATOM 846 C CA . GLU A 1 102 ? -17.511 -1.142 -7.180 1.00 97.81 102 GLU A CA 1
ATOM 847 C C . GLU A 1 102 ? -16.034 -1.573 -7.196 1.00 97.81 102 GLU A C 1
ATOM 849 O O . GLU A 1 102 ? -15.298 -1.259 -8.133 1.00 97.81 102 GLU A O 1
ATOM 854 N N . ILE A 1 103 ? -15.594 -2.354 -6.200 1.00 97.56 103 ILE A N 1
ATOM 855 C CA . ILE A 1 103 ? -14.226 -2.902 -6.161 1.00 97.56 103 ILE A CA 1
ATOM 856 C C . ILE A 1 103 ? -13.947 -3.725 -7.426 1.00 97.56 103 ILE A C 1
ATOM 858 O O . ILE A 1 103 ? -12.898 -3.571 -8.049 1.00 97.56 103 ILE A O 1
ATOM 862 N N . SER A 1 1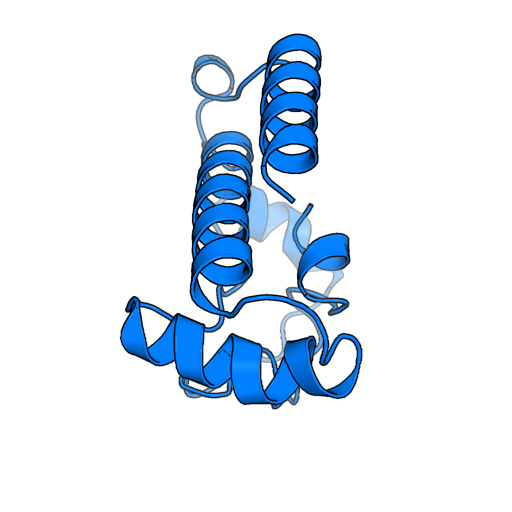04 ? -14.876 -4.605 -7.809 1.00 97.12 104 SER A N 1
ATOM 863 C CA . SER A 1 104 ? -14.710 -5.477 -8.979 1.00 97.12 104 SER A CA 1
ATOM 864 C C . SER A 1 104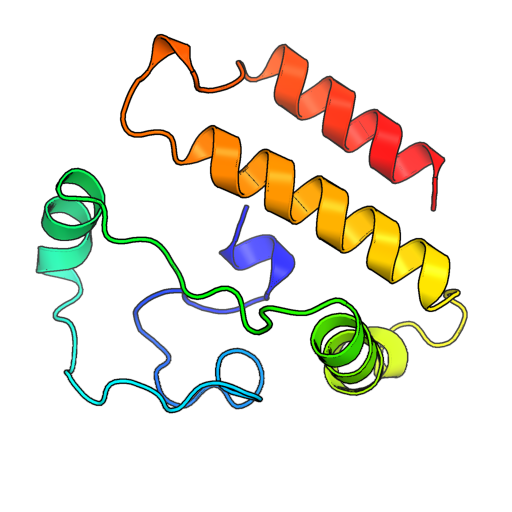 ? -14.671 -4.686 -10.285 1.00 97.12 104 SER A C 1
ATOM 866 O O . SER A 1 104 ? -13.870 -5.002 -11.164 1.00 97.12 104 SER A O 1
ATOM 868 N N . GLU A 1 105 ? -15.506 -3.654 -10.408 1.00 97.75 105 GLU A N 1
ATOM 869 C CA . GLU A 1 105 ? -15.525 -2.756 -11.561 1.00 97.75 105 GLU A CA 1
ATOM 870 C C . GLU A 1 105 ? -14.188 -2.025 -11.715 1.00 97.75 105 GLU A C 1
ATOM 872 O O . GLU A 1 105 ? -13.543 -2.155 -12.757 1.00 97.75 105 GLU A O 1
ATOM 877 N N . ARG A 1 106 ? -13.705 -1.372 -10.651 1.00 96.88 106 ARG A N 1
ATOM 878 C CA . ARG A 1 106 ? -12.434 -0.628 -10.661 1.00 96.88 106 ARG A CA 1
ATOM 879 C C . ARG A 1 106 ? -11.233 -1.525 -10.950 1.00 96.88 106 ARG A C 1
ATOM 881 O O . ARG A 1 106 ? -10.360 -1.154 -11.730 1.00 96.88 106 ARG A O 1
ATOM 888 N N . LEU A 1 107 ? -11.185 -2.729 -10.375 1.00 95.25 107 LEU A N 1
ATOM 889 C CA . LEU A 1 107 ? -10.141 -3.708 -10.707 1.00 95.25 107 LEU A CA 1
ATOM 890 C C . LEU A 1 107 ? -10.221 -4.153 -12.177 1.00 95.25 107 LEU A C 1
ATOM 892 O O . LEU A 1 107 ? -9.191 -4.326 -12.829 1.00 95.25 107 LEU A O 1
ATOM 896 N N . GLY A 1 108 ? -11.432 -4.311 -12.713 1.00 96.06 108 GLY A N 1
ATOM 897 C CA . GLY A 1 108 ? -11.655 -4.633 -14.121 1.00 96.06 108 GLY A CA 1
ATOM 898 C C . GLY A 1 108 ? -11.204 -3.523 -15.074 1.00 96.06 108 GLY A C 1
ATOM 899 O O . GLY A 1 108 ? -10.692 -3.821 -16.151 1.00 96.06 108 GLY A O 1
ATOM 900 N N . GLU A 1 109 ? -11.357 -2.257 -14.693 1.00 95.19 109 GLU A N 1
ATOM 901 C CA . GLU A 1 109 ? -10.855 -1.106 -15.456 1.00 95.19 109 GLU A CA 1
ATOM 902 C C . GLU A 1 109 ? -9.326 -1.044 -15.470 1.00 95.19 109 GLU A C 1
ATOM 904 O O . GLU A 1 109 ? -8.729 -0.858 -16.533 1.00 95.19 109 GLU A O 1
ATOM 909 N N . MET A 1 110 ? -8.683 -1.280 -14.321 1.00 94.81 110 MET A N 1
ATOM 910 C CA . MET A 1 110 ? -7.220 -1.349 -14.229 1.00 94.81 110 MET A CA 1
ATOM 911 C C . MET A 1 110 ? -6.655 -2.433 -15.155 1.00 94.81 110 MET A C 1
ATOM 913 O O . MET A 1 110 ? -5.687 -2.185 -15.868 1.00 94.81 110 MET A O 1
ATOM 917 N N . LEU A 1 111 ? -7.301 -3.604 -15.216 1.00 90.56 111 LEU A N 1
ATOM 918 C CA . LEU A 1 111 ? -6.876 -4.704 -16.088 1.00 90.56 111 LEU A CA 1
ATOM 919 C C . LEU A 1 111 ? -6.932 -4.348 -17.580 1.00 90.56 111 LEU A C 1
ATOM 921 O O . LEU A 1 111 ? -6.122 -4.844 -18.347 1.00 90.56 111 LEU A O 1
ATOM 925 N N . ARG A 1 112 ? -7.872 -3.495 -18.005 1.00 90.62 112 ARG A N 1
ATOM 926 C CA . ARG A 1 112 ? -7.979 -3.045 -19.408 1.00 90.62 112 ARG A CA 1
ATOM 927 C C . ARG A 1 112 ? -6.918 -2.008 -19.789 1.00 90.62 112 ARG A C 1
ATOM 929 O O . ARG A 1 112 ? -6.848 -1.632 -20.956 1.00 90.62 112 ARG A O 1
ATOM 936 N N . THR A 1 113 ? -6.181 -1.497 -18.804 1.00 82.12 113 THR A N 1
ATOM 937 C CA . THR A 1 113 ? -5.132 -0.481 -18.976 1.00 82.12 113 THR A CA 1
ATOM 938 C C . THR A 1 113 ? -3.740 -1.110 -19.118 1.00 82.12 113 THR A C 1
ATOM 940 O O . THR A 1 113 ? -2.827 -0.442 -19.599 1.00 82.12 113 THR A O 1
ATOM 943 N N . LEU A 1 114 ? -3.595 -2.373 -18.697 1.00 75.19 114 LEU A N 1
ATOM 944 C CA . LEU A 1 114 ? -2.416 -3.218 -18.906 1.00 75.19 114 LEU A CA 1
ATOM 945 C C . LEU A 1 114 ? -2.439 -3.827 -20.314 1.00 75.19 114 LEU A C 1
ATOM 947 O O . LEU A 1 114 ? -1.352 -3.893 -20.923 1.00 75.19 114 LEU A O 1
#

Nearest PDB structures (foldseek):
  6spf-assembly1_Y  TM=5.981E-01  e=4.082E+00  Pseudomonas aeruginosa
  9d7s-assembly1_12  TM=5.912E-01  e=8.607E+00  Thermus thermophilus HB8

Foldseek 3Di:
DVCVVQVDDQQQCQPDCLQQVPHNRDPPHDDPVCVVVVLLVPDDGGHSDDDLVVLLVSCVVPPCVVPVPDDSVLVSVLVVLVVVLVVQCSDNDPVSHDDPVVVVVSVVVSVVSD